Protein AF-A0A399Z3B3-F1 (afdb_monomer_lite)

Foldseek 3Di:
DVVVVVVVVVVVVVLVVVLVVLLVVDPDPVVNQVSVFVSVCVVVVDPGGHDDDDDDPPDD

Radius of gyration: 15.29 Å; chains: 1; bounding box: 27×22×55 Å

Sequence (60 aa):
MALDETRRLAEREKRAAEITSRIHSTTDVKKLLQIATEELRRSTGSARAVVKLNRDKSDS

pLDDT: mean 81.94, std 9.37, range [46.19, 92.5]

Structure (mmCIF, N/CA/C/O backbone):
data_AF-A0A399Z3B3-F1
#
_entry.id   AF-A0A399Z3B3-F1
#
loop_
_atom_site.group_PDB
_atom_site.id
_atom_site.type_symbol
_atom_site.label_atom_id
_atom_site.label_alt_id
_atom_site.label_comp_id
_atom_site.label_asym_id
_atom_site.label_entity_id
_atom_site.label_seq_id
_atom_site.pdbx_PDB_ins_code
_atom_site.Cartn_x
_atom_site.Cartn_y
_atom_site.Cartn_z
_atom_site.occupancy
_atom_site.B_iso_or_equiv
_atom_site.auth_seq_id
_atom_site.auth_comp_id
_atom_site.auth_asym_id
_atom_site.auth_atom_id
_atom_site.pdbx_PDB_model_num
ATOM 1 N N . MET A 1 1 ? 14.247 -5.075 -23.880 1.00 62.75 1 MET A N 1
ATOM 2 C CA . MET A 1 1 ? 14.219 -5.894 -22.647 1.00 62.75 1 MET A CA 1
ATOM 3 C C . MET A 1 1 ? 14.798 -5.143 -21.447 1.00 62.75 1 MET A C 1
ATOM 5 O O . MET A 1 1 ? 14.019 -4.866 -20.552 1.00 62.75 1 MET A O 1
ATOM 9 N N . ALA A 1 2 ? 16.065 -4.698 -21.437 1.00 73.81 2 ALA A N 1
ATOM 10 C CA . ALA A 1 2 ? 16.626 -3.957 -20.286 1.00 73.81 2 ALA A CA 1
ATOM 11 C C . ALA A 1 2 ? 15.880 -2.645 -19.938 1.00 73.81 2 ALA A C 1
ATOM 13 O O . ALA A 1 2 ? 15.610 -2.377 -18.774 1.00 73.81 2 ALA A O 1
ATOM 14 N N . LEU A 1 3 ? 15.477 -1.859 -20.945 1.00 80.69 3 LEU A N 1
ATOM 15 C CA . LEU A 1 3 ? 14.768 -0.587 -20.731 1.00 80.69 3 LEU A CA 1
ATOM 16 C C . LEU A 1 3 ? 13.378 -0.755 -20.092 1.00 80.69 3 LEU A C 1
ATOM 18 O O . LEU A 1 3 ? 12.977 0.070 -19.272 1.00 80.69 3 LEU A O 1
ATOM 22 N N . ASP A 1 4 ? 12.652 -1.822 -20.435 1.00 82.31 4 ASP A N 1
ATOM 23 C CA . ASP A 1 4 ? 11.326 -2.091 -19.863 1.00 82.31 4 ASP A CA 1
ATOM 24 C C . ASP A 1 4 ? 11.422 -2.491 -18.390 1.00 82.31 4 ASP A C 1
ATOM 26 O O . ASP A 1 4 ? 10.570 -2.126 -17.579 1.00 82.31 4 ASP A O 1
ATOM 30 N N . GLU A 1 5 ? 12.479 -3.216 -18.034 1.00 80.06 5 GLU A N 1
ATOM 31 C CA . GLU A 1 5 ? 12.744 -3.644 -16.666 1.00 80.06 5 GLU A CA 1
ATOM 32 C C . GLU A 1 5 ? 13.181 -2.470 -15.786 1.00 80.06 5 GLU A C 1
ATOM 34 O O . GL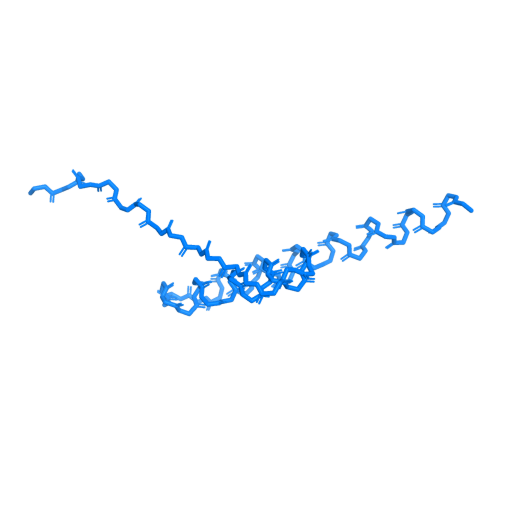U A 1 5 ? 12.604 -2.259 -14.717 1.00 80.06 5 GLU A O 1
ATOM 39 N N . THR A 1 6 ? 14.079 -1.613 -16.287 1.00 87.56 6 THR A N 1
ATOM 40 C CA . THR A 1 6 ? 14.430 -0.345 -15.629 1.00 87.56 6 THR A CA 1
ATOM 41 C C . THR A 1 6 ? 13.200 0.542 -15.428 1.00 87.56 6 THR A C 1
ATOM 43 O O . THR A 1 6 ? 13.008 1.099 -14.348 1.00 87.56 6 THR A O 1
ATOM 46 N N . ARG A 1 7 ? 12.318 0.640 -16.431 1.00 88.31 7 ARG A N 1
ATOM 47 C CA . ARG A 1 7 ? 11.086 1.433 -16.329 1.00 88.31 7 ARG A CA 1
ATOM 48 C C . ARG A 1 7 ? 10.126 0.880 -15.275 1.00 88.31 7 ARG A C 1
ATOM 50 O O . ARG A 1 7 ? 9.562 1.653 -14.505 1.00 88.31 7 ARG A O 1
ATOM 57 N N . ARG A 1 8 ? 9.940 -0.442 -15.216 1.00 83.81 8 ARG A N 1
ATOM 58 C CA . ARG A 1 8 ? 9.101 -1.088 -14.189 1.00 83.81 8 ARG A CA 1
ATOM 59 C C . ARG A 1 8 ? 9.651 -0.869 -12.784 1.00 83.81 8 ARG A C 1
ATOM 61 O O . ARG A 1 8 ? 8.866 -0.629 -11.868 1.00 83.81 8 ARG A O 1
ATOM 68 N N . LEU A 1 9 ? 10.971 -0.931 -12.622 1.00 85.38 9 LEU A N 1
ATOM 69 C CA . LEU A 1 9 ? 11.621 -0.683 -11.340 1.00 85.38 9 LEU A CA 1
ATOM 70 C C . LEU A 1 9 ? 11.420 0.769 -10.886 1.00 85.38 9 LEU A C 1
ATOM 72 O O . LEU A 1 9 ? 10.938 0.992 -9.779 1.00 85.38 9 LEU A O 1
ATOM 76 N N . ALA A 1 10 ? 11.667 1.737 -11.772 1.00 88.44 10 ALA A N 1
ATOM 77 C CA . ALA A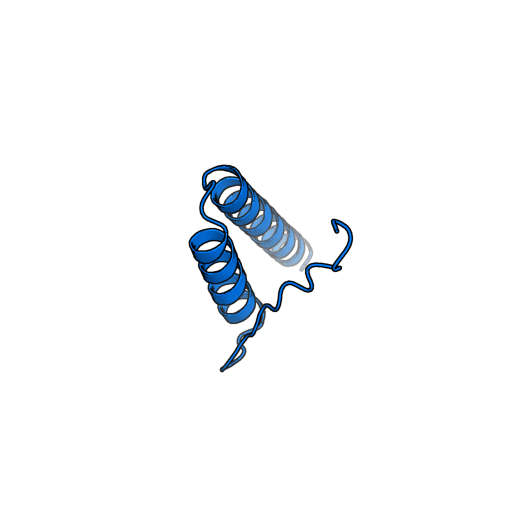 1 10 ? 11.488 3.160 -11.480 1.00 88.44 10 ALA A CA 1
ATOM 78 C C . ALA A 1 10 ? 10.031 3.510 -11.114 1.00 88.44 10 ALA A C 1
ATOM 80 O O . ALA A 1 10 ? 9.779 4.247 -10.163 1.00 88.44 10 ALA A O 1
ATOM 81 N N . GLU A 1 11 ? 9.051 2.938 -11.822 1.00 87.94 11 GLU A N 1
ATOM 82 C CA . GLU A 1 11 ? 7.625 3.093 -11.494 1.00 87.94 11 GLU A CA 1
AT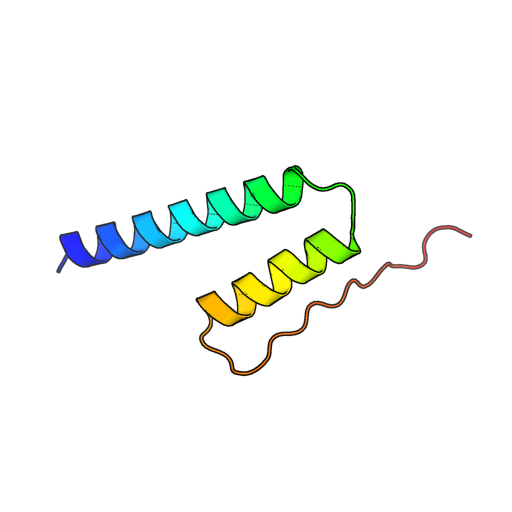OM 83 C C . GLU A 1 11 ? 7.278 2.510 -10.118 1.00 87.94 11 GLU A C 1
ATOM 85 O O . GLU A 1 11 ? 6.502 3.098 -9.360 1.00 87.94 11 GLU A O 1
ATOM 90 N N . ARG A 1 12 ? 7.865 1.362 -9.765 1.00 85.38 12 ARG A N 1
ATOM 91 C CA . ARG A 1 12 ? 7.667 0.736 -8.454 1.00 85.38 12 ARG A CA 1
ATOM 92 C C . ARG A 1 12 ? 8.259 1.589 -7.332 1.00 85.38 12 ARG A C 1
ATOM 94 O O . ARG A 1 12 ? 7.592 1.785 -6.317 1.00 85.38 12 ARG A O 1
ATOM 101 N N . GLU A 1 13 ? 9.468 2.109 -7.517 1.00 88.50 13 GLU A N 1
ATOM 102 C CA . GLU A 1 13 ? 10.146 2.974 -6.544 1.00 88.50 13 GLU A CA 1
ATOM 103 C C . GLU A 1 13 ? 9.409 4.300 -6.349 1.00 88.50 13 GLU A C 1
ATOM 105 O O . GLU A 1 13 ? 9.159 4.707 -5.213 1.00 88.50 13 GLU A O 1
ATOM 110 N N . LYS A 1 14 ? 8.965 4.929 -7.444 1.00 89.31 14 LYS A N 1
ATOM 111 C CA . LYS A 1 14 ? 8.152 6.148 -7.392 1.00 89.31 14 LYS A CA 1
ATOM 112 C C . LYS A 1 14 ? 6.870 5.936 -6.587 1.00 89.31 14 LYS A C 1
ATOM 114 O O . LYS A 1 14 ? 6.575 6.718 -5.685 1.00 89.31 14 LYS A O 1
ATOM 119 N N . ARG A 1 15 ? 6.135 4.851 -6.857 1.00 84.75 15 ARG A N 1
ATOM 120 C CA . ARG A 1 15 ? 4.916 4.516 -6.100 1.00 84.75 15 ARG A CA 1
ATOM 121 C C . ARG A 1 15 ? 5.212 4.297 -4.622 1.00 84.75 15 ARG A C 1
ATOM 123 O O . ARG A 1 15 ? 4.471 4.795 -3.781 1.00 84.75 15 ARG A O 1
ATOM 130 N N . ALA A 1 16 ? 6.296 3.597 -4.289 1.00 83.12 16 ALA A N 1
ATOM 131 C CA . ALA A 1 16 ? 6.692 3.399 -2.898 1.00 83.12 16 ALA A CA 1
ATOM 132 C C . ALA A 1 16 ? 6.966 4.738 -2.188 1.00 83.12 16 ALA A C 1
ATOM 134 O O . ALA A 1 16 ? 6.475 4.950 -1.081 1.00 83.12 16 ALA A O 1
ATOM 135 N N . ALA A 1 17 ? 7.668 5.671 -2.838 1.00 85.75 17 ALA A N 1
ATOM 136 C CA . ALA A 1 17 ? 7.933 7.000 -2.286 1.00 85.75 17 ALA A CA 1
ATOM 137 C C . ALA A 1 17 ? 6.644 7.819 -2.062 1.00 85.75 17 ALA A C 1
ATOM 139 O O . ALA A 1 17 ? 6.472 8.428 -1.005 1.00 85.75 17 ALA A O 1
ATOM 140 N N . GLU A 1 18 ? 5.703 7.790 -3.010 1.00 86.69 18 GLU A N 1
ATOM 141 C CA . GLU A 1 18 ? 4.403 8.473 -2.895 1.00 86.69 18 GLU A CA 1
ATOM 142 C C . GLU A 1 18 ? 3.529 7.898 -1.769 1.00 86.69 18 GLU A C 1
ATOM 144 O O . GLU A 1 18 ? 2.814 8.631 -1.080 1.00 86.69 18 GLU A O 1
ATOM 149 N N . ILE A 1 19 ? 3.564 6.579 -1.565 1.00 82.31 19 ILE A N 1
ATOM 150 C CA . ILE A 1 19 ? 2.868 5.913 -0.456 1.00 82.31 19 ILE A CA 1
ATOM 151 C C . ILE A 1 19 ? 3.485 6.343 0.876 1.00 82.31 19 ILE A C 1
ATOM 153 O O . ILE A 1 19 ? 2.761 6.789 1.766 1.00 82.31 19 ILE A O 1
ATOM 157 N N . THR A 1 20 ? 4.813 6.278 0.993 1.00 81.94 20 THR A N 1
ATOM 158 C CA . THR A 1 20 ? 5.546 6.682 2.200 1.00 81.94 20 THR A CA 1
ATOM 159 C C . THR A 1 20 ? 5.277 8.141 2.559 1.00 81.94 20 THR A C 1
ATOM 161 O O . THR A 1 20 ? 4.973 8.442 3.710 1.00 81.94 20 THR A O 1
ATOM 164 N N . SER A 1 21 ? 5.299 9.047 1.578 1.00 82.44 21 SER A N 1
ATOM 165 C CA . SER A 1 21 ? 4.984 10.462 1.800 1.00 82.44 21 SER A CA 1
ATOM 166 C C . SER A 1 21 ? 3.566 10.657 2.353 1.00 82.44 21 SER A C 1
ATOM 168 O O . SER A 1 21 ? 3.382 11.348 3.356 1.00 82.44 21 SER A O 1
ATOM 170 N N . ARG A 1 22 ? 2.564 9.978 1.773 1.00 77.31 22 ARG A N 1
ATOM 171 C CA . ARG A 1 22 ? 1.174 10.032 2.260 1.00 77.31 22 ARG A CA 1
ATOM 172 C C . ARG A 1 22 ? 1.029 9.483 3.679 1.00 77.31 22 ARG A C 1
ATOM 174 O O . ARG A 1 22 ? 0.328 10.095 4.482 1.00 77.31 22 ARG A O 1
ATOM 181 N N . ILE A 1 23 ? 1.713 8.383 3.996 1.00 74.62 23 ILE A N 1
ATOM 182 C CA . ILE A 1 23 ? 1.746 7.787 5.339 1.00 74.62 23 ILE A CA 1
ATOM 183 C C . ILE A 1 23 ? 2.344 8.770 6.356 1.00 74.62 23 ILE A C 1
ATOM 185 O O . ILE A 1 23 ? 1.741 8.993 7.400 1.00 74.62 23 ILE A O 1
ATOM 189 N N . HIS A 1 24 ? 3.477 9.407 6.043 1.00 75.62 24 HIS A N 1
ATOM 190 C CA . HIS A 1 24 ? 4.120 10.380 6.937 1.00 75.62 24 HIS A CA 1
ATOM 191 C C . HIS A 1 24 ? 3.336 11.693 7.089 1.00 75.62 24 HIS A C 1
ATOM 193 O O . HIS A 1 24 ? 3.466 12.371 8.105 1.00 75.62 24 HIS A O 1
ATOM 199 N N . SER A 1 25 ? 2.515 12.061 6.101 1.00 74.44 25 SER A N 1
ATOM 200 C CA . SER A 1 25 ? 1.719 13.297 6.120 1.00 74.44 25 SER A CA 1
ATOM 201 C C . SER A 1 25 ? 0.454 13.230 6.988 1.00 74.44 25 SER A C 1
ATOM 203 O O . SER A 1 25 ? -0.225 14.243 7.154 1.00 74.44 25 SER A O 1
ATOM 205 N N . THR A 1 26 ? 0.101 12.055 7.524 1.00 72.00 26 THR A N 1
ATOM 206 C CA . THR A 1 26 ? -1.131 11.865 8.294 1.00 72.00 26 THR A CA 1
ATOM 207 C C . THR A 1 26 ? -0.848 11.345 9.700 1.00 72.00 26 THR A C 1
ATOM 209 O O . THR A 1 26 ? -0.156 10.352 9.892 1.00 72.00 26 THR A O 1
ATOM 212 N N . THR A 1 27 ? -1.410 12.013 10.706 1.00 77.50 27 THR A N 1
ATOM 213 C CA . THR A 1 27 ? -1.386 11.567 12.110 1.00 77.50 27 THR A CA 1
ATOM 214 C C . THR A 1 27 ? -2.593 10.692 12.463 1.00 77.50 27 THR A C 1
ATOM 216 O O . THR A 1 27 ? -2.653 10.116 13.549 1.00 77.50 27 THR A O 1
ATOM 219 N N . ASP A 1 28 ? -3.554 10.561 11.543 1.00 84.06 28 ASP A N 1
ATOM 220 C CA . ASP A 1 28 ? -4.732 9.719 11.709 1.00 84.06 28 ASP A CA 1
ATOM 221 C C . ASP A 1 28 ? -4.418 8.280 11.283 1.00 84.06 28 ASP A C 1
ATOM 223 O O . ASP A 1 28 ? -4.353 7.945 10.097 1.00 84.06 28 ASP A O 1
ATOM 227 N N . VAL A 1 29 ? -4.274 7.407 12.281 1.00 81.88 29 VAL A N 1
ATOM 228 C CA . VAL A 1 29 ? -4.012 5.975 12.098 1.00 81.88 29 VAL A CA 1
ATOM 229 C C . VAL A 1 29 ? -5.073 5.306 11.219 1.00 81.88 29 VAL A C 1
ATOM 231 O O . VAL A 1 29 ? -4.731 4.442 10.415 1.00 81.88 29 VAL A O 1
ATOM 234 N N . LYS A 1 30 ? -6.353 5.694 11.307 1.00 84.75 30 LYS A N 1
ATOM 235 C CA . LYS A 1 30 ? -7.393 5.105 10.445 1.00 84.75 30 LYS A CA 1
ATOM 236 C C . LYS A 1 30 ? -7.158 5.477 8.987 1.00 84.75 30 LYS A C 1
ATOM 238 O O . LYS A 1 30 ? -7.230 4.610 8.117 1.00 84.75 30 LYS A O 1
ATOM 243 N N . LYS A 1 31 ? -6.835 6.745 8.727 1.00 85.19 31 LYS A N 1
ATOM 244 C CA . LYS A 1 31 ? -6.551 7.239 7.377 1.00 85.19 31 LYS A CA 1
ATOM 245 C C . LYS A 1 31 ? -5.289 6.603 6.796 1.00 85.19 31 LYS A C 1
ATOM 247 O O . LYS A 1 31 ? -5.290 6.207 5.632 1.00 85.19 31 LYS A O 1
ATOM 252 N N . LEU A 1 32 ? -4.262 6.409 7.621 1.00 85.12 32 LEU A N 1
ATOM 253 C CA . LEU A 1 32 ? -3.043 5.681 7.264 1.00 85.12 32 LEU A CA 1
ATOM 254 C C . LEU A 1 32 ? -3.354 4.244 6.822 1.00 85.12 32 LEU A C 1
ATOM 256 O O . LEU A 1 32 ? -2.925 3.818 5.749 1.00 85.12 32 LEU A O 1
ATOM 260 N N . LEU A 1 33 ? -4.145 3.506 7.606 1.00 87.12 33 LEU A N 1
ATOM 261 C CA . LEU A 1 33 ? -4.525 2.129 7.270 1.00 87.12 33 LEU A CA 1
ATOM 262 C C . LEU A 1 33 ? -5.378 2.045 6.007 1.00 87.12 33 LEU A C 1
ATOM 264 O O . LEU A 1 33 ? -5.224 1.100 5.230 1.00 87.12 33 LEU A O 1
ATOM 268 N N . GLN A 1 34 ? -6.255 3.023 5.782 1.00 89.00 34 GLN A N 1
ATOM 269 C CA . GLN A 1 34 ? -7.050 3.093 4.562 1.00 89.00 34 GLN A CA 1
ATOM 270 C C . GLN A 1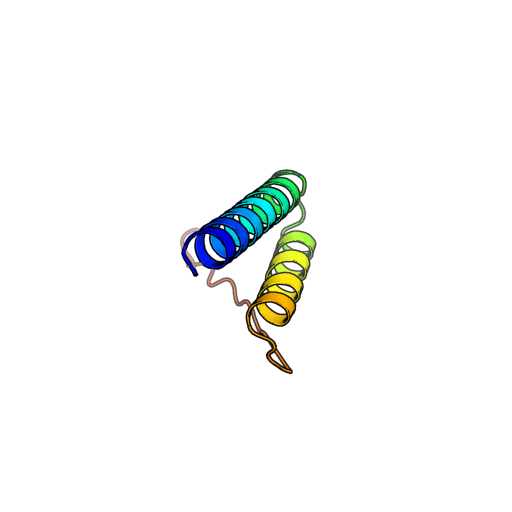 34 ? -6.153 3.283 3.332 1.00 89.00 34 GLN A C 1
ATOM 272 O O . GLN A 1 34 ? -6.265 2.513 2.378 1.00 89.00 34 GLN A O 1
ATOM 277 N N . ILE A 1 35 ? -5.213 4.234 3.387 1.00 86.81 35 ILE A N 1
ATOM 278 C CA . ILE A 1 35 ? -4.236 4.473 2.313 1.00 86.81 35 ILE A CA 1
ATOM 279 C C . ILE A 1 35 ? -3.424 3.199 2.046 1.00 86.81 35 ILE A C 1
ATOM 281 O O . ILE A 1 35 ? -3.3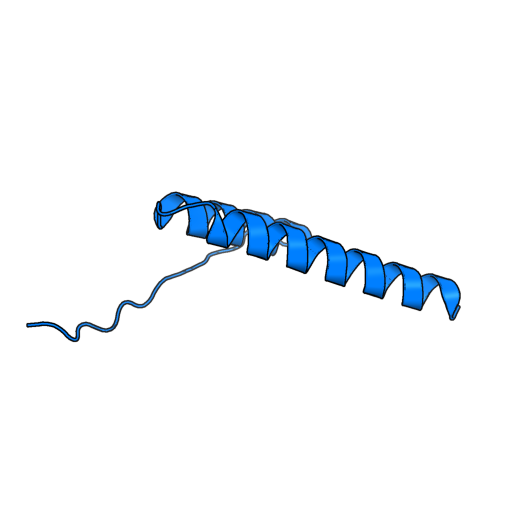41 2.753 0.903 1.00 86.81 35 ILE A O 1
ATOM 285 N N . ALA A 1 36 ? -2.887 2.563 3.090 1.00 85.94 36 ALA A N 1
ATOM 286 C CA . ALA A 1 36 ? -2.114 1.328 2.953 1.00 85.94 36 ALA A CA 1
ATOM 287 C C . ALA A 1 36 ? -2.934 0.189 2.317 1.00 85.94 36 ALA A C 1
ATOM 289 O O . ALA A 1 36 ? -2.447 -0.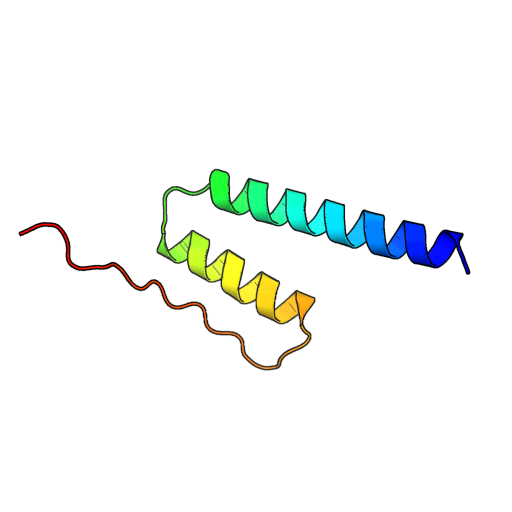517 1.434 1.00 85.94 36 ALA A O 1
ATOM 290 N N . THR A 1 37 ? -4.196 0.029 2.723 1.00 91.00 37 THR A N 1
ATOM 291 C CA . THR A 1 37 ? -5.083 -1.023 2.204 1.00 91.00 37 THR A CA 1
ATOM 292 C C . THR A 1 37 ? -5.431 -0.800 0.730 1.00 91.00 37 THR A C 1
ATOM 294 O O . THR A 1 37 ? -5.410 -1.745 -0.061 1.00 91.00 37 THR A O 1
ATOM 297 N N . GLU A 1 38 ? -5.727 0.440 0.333 1.00 89.81 38 GLU A N 1
ATOM 298 C CA . GLU A 1 38 ? -6.013 0.777 -1.065 1.00 89.81 38 GLU A CA 1
ATOM 299 C C . GLU A 1 38 ? -4.804 0.529 -1.973 1.00 89.81 38 GLU A C 1
ATOM 301 O O . GLU A 1 38 ? -4.956 0.006 -3.079 1.00 89.81 38 GLU A O 1
ATOM 306 N N . GLU A 1 39 ? -3.606 0.859 -1.501 1.00 85.38 39 GLU A N 1
ATOM 307 C CA . GLU A 1 39 ? -2.362 0.685 -2.254 1.00 85.38 39 GLU A CA 1
ATOM 308 C C . GLU A 1 39 ? -1.953 -0.782 -2.378 1.00 85.38 39 GLU A C 1
ATOM 310 O O . GLU A 1 39 ? -1.562 -1.234 -3.458 1.00 85.38 39 GLU A O 1
ATOM 315 N N . LEU A 1 40 ? -2.136 -1.575 -1.320 1.00 88.25 40 LEU A N 1
ATOM 316 C CA . LEU A 1 40 ? -1.986 -3.030 -1.389 1.00 88.25 40 LEU A CA 1
ATOM 317 C C . LEU A 1 40 ? -2.949 -3.644 -2.405 1.00 88.25 40 LEU A C 1
ATOM 319 O O . LEU A 1 40 ? -2.548 -4.487 -3.207 1.00 88.25 40 LEU A O 1
ATOM 323 N N . ARG A 1 41 ? -4.207 -3.192 -2.437 1.00 91.56 41 ARG A N 1
ATOM 324 C CA . ARG A 1 41 ? -5.182 -3.671 -3.424 1.00 91.56 41 ARG A CA 1
ATOM 325 C C . ARG A 1 41 ? -4.743 -3.346 -4.855 1.00 91.56 41 ARG A C 1
ATOM 327 O O . ARG A 1 41 ? -4.764 -4.225 -5.711 1.00 91.56 41 ARG A O 1
ATOM 334 N N . ARG A 1 42 ? -4.323 -2.102 -5.116 1.00 87.19 42 ARG A N 1
ATOM 335 C CA . ARG A 1 42 ? -3.886 -1.648 -6.452 1.00 87.19 42 ARG A CA 1
ATOM 336 C C . ARG A 1 42 ? -2.618 -2.356 -6.921 1.00 87.19 42 ARG A C 1
ATOM 338 O O . ARG A 1 42 ? -2.544 -2.752 -8.078 1.00 87.19 42 ARG A O 1
ATOM 345 N N . SER A 1 43 ? -1.629 -2.505 -6.041 1.00 83.81 43 SER A N 1
ATOM 346 C CA . SER A 1 43 ? -0.335 -3.107 -6.387 1.00 83.81 43 SER A CA 1
ATOM 347 C C . SER A 1 43 ? -0.415 -4.615 -6.613 1.00 83.81 43 SER A C 1
ATOM 349 O O . SER A 1 43 ? 0.280 -5.131 -7.482 1.00 83.81 43 SER A O 1
ATOM 351 N N . THR A 1 44 ? -1.272 -5.314 -5.866 1.00 85.19 44 THR A N 1
ATOM 352 C CA . THR A 1 44 ? -1.429 -6.772 -5.991 1.00 85.19 44 THR A CA 1
ATOM 353 C C . THR A 1 44 ? -2.487 -7.186 -7.011 1.00 85.19 44 THR A C 1
ATOM 355 O O . THR A 1 44 ? -2.553 -8.355 -7.372 1.00 85.19 44 THR A O 1
ATOM 358 N N . GLY A 1 45 ? -3.342 -6.258 -7.456 1.00 89.06 45 GLY A N 1
ATOM 359 C CA . GLY A 1 45 ? -4.491 -6.575 -8.309 1.00 89.06 45 GLY A CA 1
ATOM 360 C C . GLY A 1 45 ? -5.570 -7.408 -7.604 1.00 89.06 45 GLY A C 1
ATOM 361 O O . GLY A 1 45 ? -6.461 -7.945 -8.258 1.00 89.06 45 GLY A O 1
ATOM 362 N N . SER A 1 46 ? -5.503 -7.536 -6.277 1.00 90.62 46 SER A N 1
ATOM 363 C CA . SER A 1 46 ? -6.425 -8.373 -5.509 1.00 90.62 46 SER A CA 1
ATOM 364 C C . SER A 1 46 ? -7.815 -7.742 -5.424 1.00 90.62 46 SER A C 1
ATOM 366 O O . SER A 1 46 ? -7.955 -6.531 -5.263 1.00 90.62 46 SER A O 1
ATOM 368 N N . ALA A 1 47 ? -8.865 -8.565 -5.419 1.00 89.81 47 ALA A N 1
ATOM 369 C CA . ALA A 1 47 ? -10.232 -8.082 -5.196 1.00 89.81 47 ALA A CA 1
ATOM 370 C C . ALA A 1 47 ? -10.428 -7.499 -3.781 1.00 89.81 47 ALA A C 1
ATOM 372 O O . ALA A 1 47 ? -11.242 -6.597 -3.574 1.00 89.81 47 ALA A O 1
ATOM 373 N N . ARG A 1 48 ? -9.677 -8.009 -2.794 1.00 89.38 48 ARG A N 1
ATOM 374 C CA . ARG A 1 48 ? -9.710 -7.567 -1.395 1.00 89.38 48 ARG A CA 1
ATOM 375 C C . ARG A 1 48 ? -8.299 -7.532 -0.813 1.00 89.38 48 ARG A C 1
ATOM 377 O O . ARG A 1 48 ? -7.485 -8.395 -1.119 1.00 89.38 48 ARG A O 1
ATOM 384 N N . ALA A 1 49 ? -8.049 -6.551 0.046 1.00 92.50 49 ALA A N 1
ATOM 385 C CA . ALA A 1 49 ? -6.847 -6.428 0.865 1.00 92.50 49 ALA A CA 1
ATOM 386 C C . ALA A 1 49 ? -7.275 -6.037 2.286 1.00 92.50 49 ALA A C 1
ATOM 388 O O . ALA A 1 49 ? -8.262 -5.318 2.449 1.00 92.50 49 ALA A O 1
ATOM 389 N N . VAL A 1 50 ? -6.566 -6.527 3.304 1.00 90.62 50 VAL A N 1
ATOM 390 C CA . VAL A 1 50 ? -6.851 -6.242 4.718 1.00 90.62 50 VAL A CA 1
ATOM 391 C C . VAL A 1 50 ? -5.538 -5.942 5.431 1.00 90.62 50 VAL A C 1
ATOM 393 O O . VAL A 1 50 ? -4.609 -6.743 5.367 1.00 90.62 50 VAL A O 1
ATOM 396 N N . VAL A 1 51 ? -5.476 -4.810 6.135 1.00 87.56 51 VAL A N 1
ATOM 397 C CA . VAL A 1 51 ? -4.367 -4.451 7.028 1.00 87.56 51 VAL A CA 1
ATOM 398 C C . VAL A 1 51 ? -4.876 -4.489 8.465 1.00 87.56 51 VAL A C 1
ATOM 400 O O . VAL A 1 51 ? -5.834 -3.796 8.806 1.00 87.56 51 VAL A O 1
ATOM 403 N N . LYS A 1 52 ? -4.239 -5.299 9.317 1.00 85.75 52 LYS A N 1
ATOM 404 C CA . LYS A 1 52 ? -4.559 -5.402 10.745 1.00 85.75 52 LYS A CA 1
ATOM 405 C C . LYS A 1 52 ? -3.369 -4.919 11.567 1.00 85.75 52 LYS A C 1
ATOM 407 O O . LYS A 1 52 ? -2.289 -5.492 11.476 1.00 85.75 52 LYS A O 1
ATOM 412 N N . LEU A 1 53 ? -3.581 -3.894 12.390 1.00 82.62 53 LEU A N 1
ATOM 413 C CA . LEU A 1 53 ? -2.621 -3.526 13.430 1.00 82.62 53 LEU A CA 1
ATOM 414 C C . LEU A 1 53 ? -2.786 -4.481 14.612 1.00 82.62 53 LEU A C 1
ATOM 416 O O . LEU A 1 53 ? -3.840 -4.497 15.247 1.00 82.62 53 LEU A O 1
ATOM 420 N N . ASN A 1 54 ? -1.741 -5.239 14.929 1.00 82.44 54 ASN A N 1
ATOM 421 C CA . ASN A 1 54 ? -1.593 -5.815 16.259 1.00 82.44 54 ASN A CA 1
ATOM 422 C C . ASN A 1 54 ? -0.910 -4.759 17.129 1.00 82.44 54 ASN A C 1
ATOM 424 O O . ASN A 1 54 ? 0.296 -4.557 17.033 1.00 82.44 54 ASN A O 1
ATOM 428 N N . ARG A 1 55 ? -1.691 -4.053 17.949 1.00 73.31 55 ARG A N 1
ATOM 429 C CA . ARG A 1 55 ? -1.123 -3.383 19.119 1.00 73.31 55 ARG A CA 1
ATOM 430 C C . ARG A 1 55 ? -0.868 -4.473 20.147 1.00 73.31 55 ARG A C 1
ATOM 432 O O . ARG A 1 55 ? -1.834 -5.031 20.668 1.00 73.31 55 ARG A O 1
ATOM 439 N N . ASP A 1 56 ? 0.396 -4.790 20.403 1.00 66.06 56 ASP A N 1
ATOM 440 C CA . ASP A 1 56 ? 0.731 -5.518 21.620 1.00 66.06 56 ASP A CA 1
ATOM 441 C C . ASP A 1 56 ? 0.215 -4.702 22.809 1.00 66.06 56 ASP A C 1
ATOM 443 O O . ASP A 1 56 ? 0.407 -3.486 22.885 1.00 66.06 56 ASP A O 1
ATOM 447 N N . LYS A 1 57 ? -0.516 -5.363 23.709 1.00 61.03 57 LYS A N 1
ATOM 448 C CA . LYS A 1 57 ? -0.873 -4.792 25.007 1.00 61.03 57 LYS A CA 1
ATOM 449 C C . LYS A 1 57 ? 0.387 -4.785 25.869 1.00 61.03 57 LYS A C 1
ATOM 451 O O . LYS A 1 57 ? 0.581 -5.670 26.692 1.00 61.03 57 LYS A O 1
ATOM 456 N N . SER A 1 58 ? 1.231 -3.788 25.679 1.00 58.66 58 SER A N 1
ATOM 457 C CA . SER A 1 58 ? 2.206 -3.366 26.677 1.00 58.66 58 SER A CA 1
ATOM 458 C C . SER A 1 58 ? 1.971 -1.885 26.932 1.00 58.66 58 SER A C 1
ATOM 460 O O . SER A 1 58 ? 2.575 -1.038 26.288 1.00 58.66 58 SER A O 1
ATOM 462 N N . ASP A 1 59 ? 0.957 -1.616 27.745 1.00 55.97 59 ASP A N 1
ATOM 463 C CA . ASP A 1 59 ? 0.989 -0.590 28.786 1.00 55.97 59 ASP A CA 1
ATOM 464 C C . ASP A 1 59 ? -0.279 -0.776 29.623 1.00 55.97 59 ASP A C 1
ATOM 466 O O . ASP A 1 59 ? -1.401 -0.470 29.201 1.00 55.97 59 ASP A O 1
ATOM 470 N N . SER A 1 60 ? -0.058 -1.437 30.759 1.00 46.19 60 SER A N 1
ATOM 471 C CA . SER A 1 60 ? -0.926 -1.444 31.934 1.00 46.19 60 SER A CA 1
ATOM 472 C C . SER A 1 60 ? -0.822 -0.107 32.655 1.00 46.19 60 SER A C 1
ATOM 474 O O . SER A 1 60 ? 0.285 0.473 32.629 1.00 46.19 60 SER A O 1
#

Secondary structure (DSSP, 8-state):
-HHHHHHHHHHHHHHHHHHHHHHHT---HHHHHHHHHHHHHHHHT-S-------------